Protein AF-A0A5E4ZD25-F1 (afdb_monomer)

Secondary structure (DSSP, 8-state):
-HHHHHTT--HHHHHHHHT--HHHHT-PPPP-TTHHHHHHHHHHHHHTTTS--S------

Solvent-accessible surface area (backbone atoms only — not comparable to full-atom values): 3963 Å² total; per-residue (Å²): 100,74,72,44,46,72,72,72,37,50,71,71,56,42,27,61,74,71,71,48,53,73,65,69,74,66,57,71,82,70,81,77,80,50,57,67,56,50,50,50,52,50,53,50,50,66,74,48,73,84,59,89,70,86,73,82,86,76,82,128

Sequence (60 aa):
MRHMTHGGLSERHALRVIGMSASAYRYQPAPDRNHALRAQIVALAQRHRRYGSTRAYSRR

Radius of gyration: 19.25 Å; Cα contacts (8 Å, |Δi|>4): 15; chains: 1; bounding box: 45×24×36 Å

Organism: NCBI:txid2508298

Structure (mmCIF, N/CA/C/O backbone):
data_AF-A0A5E4ZD25-F1
#
_entry.id   AF-A0A5E4ZD25-F1
#
loop_
_atom_site.group_PDB
_atom_site.id
_atom_site.type_symbol
_atom_site.label_atom_id
_atom_site.label_alt_id
_atom_site.label_comp_id
_atom_site.label_asym_id
_atom_site.label_entity_id
_atom_site.label_seq_id
_atom_site.pdbx_PDB_ins_code
_atom_site.Cartn_x
_atom_site.Cartn_y
_atom_site.Cartn_z
_atom_site.occupancy
_atom_site.B_iso_or_equiv
_atom_site.auth_seq_id
_atom_site.auth_comp_id
_atom_site.auth_asym_id
_atom_site.auth_atom_id
_atom_site.pdbx_PDB_model_num
ATOM 1 N N . MET A 1 1 ? -12.110 -2.750 9.983 1.00 62.25 1 MET A N 1
ATOM 2 C CA . MET A 1 1 ? -12.227 -1.509 10.786 1.00 62.25 1 MET A CA 1
ATOM 3 C C . MET A 1 1 ? -13.598 -0.854 10.671 1.00 62.25 1 MET A C 1
ATOM 5 O O . MET A 1 1 ? -14.296 -0.858 11.671 1.00 62.25 1 MET A O 1
ATOM 9 N N . ARG A 1 2 ? -14.028 -0.372 9.488 1.00 66.25 2 ARG A N 1
ATOM 10 C CA . ARG A 1 2 ? -15.292 0.389 9.322 1.00 66.25 2 ARG A CA 1
ATOM 11 C C . ARG A 1 2 ? -16.547 -0.284 9.905 1.00 66.25 2 ARG A C 1
ATOM 13 O O . ARG A 1 2 ? -17.341 0.390 10.547 1.00 66.25 2 ARG A O 1
ATOM 20 N N . HIS A 1 3 ? -16.689 -1.602 9.754 1.00 71.00 3 HIS A N 1
ATOM 21 C CA . HIS A 1 3 ? -17.810 -2.363 10.327 1.00 71.00 3 HIS A CA 1
ATOM 22 C C . HIS A 1 3 ? -17.786 -2.413 11.868 1.00 71.00 3 HIS A C 1
ATOM 24 O O . HIS A 1 3 ? -18.820 -2.342 12.516 1.00 71.00 3 HIS A O 1
ATOM 30 N N . MET A 1 4 ? -16.596 -2.473 12.474 1.00 72.12 4 MET A N 1
ATOM 31 C CA . MET A 1 4 ? -16.438 -2.543 13.932 1.00 72.12 4 MET A CA 1
ATOM 32 C C . MET A 1 4 ? -16.660 -1.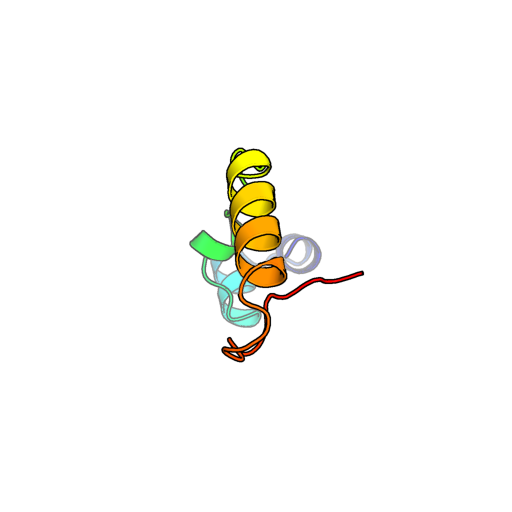186 14.597 1.00 72.12 4 MET A C 1
ATOM 34 O O . MET A 1 4 ? -17.295 -1.113 15.643 1.00 72.12 4 MET A O 1
ATOM 38 N N . THR A 1 5 ? -16.192 -0.109 13.962 1.00 72.25 5 THR A N 1
ATOM 39 C CA . THR A 1 5 ? -16.478 1.259 14.413 1.00 72.25 5 THR A CA 1
ATOM 40 C C . THR A 1 5 ? -17.958 1.608 14.293 1.00 72.25 5 THR A C 1
ATOM 42 O O . THR A 1 5 ? -18.475 2.340 15.126 1.00 72.25 5 THR A O 1
ATOM 45 N N . HIS A 1 6 ? -18.662 1.053 13.299 1.00 74.06 6 HIS A N 1
ATOM 46 C CA . HIS A 1 6 ? -20.112 1.223 13.173 1.00 74.06 6 HIS A CA 1
ATOM 47 C C . HIS A 1 6 ? -20.887 0.470 14.268 1.00 74.06 6 HIS A C 1
ATOM 49 O O . HIS A 1 6 ? -21.943 0.918 14.693 1.00 74.06 6 HIS A O 1
ATOM 55 N N . GLY A 1 7 ? -20.317 -0.623 14.788 1.00 79.06 7 GLY A N 1
ATOM 56 C CA . GLY A 1 7 ? -20.823 -1.356 15.952 1.00 79.06 7 GLY A CA 1
ATOM 57 C C . GLY A 1 7 ? -20.436 -0.762 17.315 1.00 79.06 7 GLY A C 1
ATOM 58 O O . GLY A 1 7 ? -20.513 -1.469 18.314 1.00 79.06 7 GLY A O 1
ATOM 59 N N . GLY A 1 8 ? -19.975 0.495 17.375 1.00 80.00 8 GLY A N 1
ATOM 60 C CA . GLY A 1 8 ? -19.681 1.199 18.633 1.00 80.00 8 GLY A CA 1
ATOM 61 C C . GLY A 1 8 ? -18.285 0.962 19.224 1.00 80.00 8 GLY A C 1
ATOM 62 O O . GLY A 1 8 ? -17.970 1.500 20.285 1.00 80.00 8 GLY A O 1
ATOM 63 N N . LEU A 1 9 ? -17.411 0.202 18.556 1.00 80.38 9 LEU A N 1
ATOM 64 C CA . LEU A 1 9 ? -16.030 0.028 19.015 1.00 80.38 9 LEU A CA 1
ATOM 65 C C . LEU A 1 9 ? -15.181 1.246 18.649 1.00 80.38 9 LEU A C 1
ATOM 67 O O . LEU A 1 9 ? -15.136 1.669 17.493 1.00 80.38 9 LEU A O 1
ATOM 71 N N . SER A 1 10 ? -14.435 1.777 19.620 1.00 83.25 10 SER A N 1
ATOM 72 C CA . SER A 1 10 ? -13.440 2.810 19.328 1.00 83.25 10 SER A CA 1
ATOM 73 C C . SER A 1 10 ? -12.358 2.262 18.396 1.00 83.25 10 SER A C 1
ATOM 75 O O . SER A 1 10 ? -12.039 1.070 18.415 1.00 83.25 10 SER A O 1
ATOM 77 N N . GLU A 1 11 ? -11.745 3.140 17.602 1.00 78.00 11 GLU A N 1
ATOM 78 C CA . GLU A 1 11 ? -10.662 2.780 16.676 1.00 78.00 11 GLU A CA 1
ATOM 79 C C . GLU A 1 11 ? -9.549 1.987 17.385 1.00 78.00 11 GLU A C 1
ATOM 81 O O . GLU A 1 11 ? -9.071 0.981 16.868 1.00 78.00 11 GLU A O 1
ATOM 86 N N . ARG A 1 12 ? -9.207 2.365 18.627 1.00 83.31 12 ARG A N 1
ATOM 87 C CA . ARG A 1 12 ? -8.235 1.645 19.468 1.00 83.31 12 ARG A CA 1
ATOM 88 C C . ARG A 1 12 ? -8.666 0.212 19.774 1.00 83.31 12 ARG A C 1
ATOM 90 O O . ARG A 1 12 ? -7.835 -0.692 19.743 1.00 83.31 12 ARG A O 1
ATOM 97 N N . HIS A 1 13 ? -9.944 0.007 20.080 1.00 81.81 13 HIS A N 1
ATOM 98 C CA . HIS A 1 13 ? -10.476 -1.313 20.400 1.00 81.81 13 HIS A CA 1
ATOM 99 C C . HIS A 1 13 ? -10.542 -2.194 19.145 1.00 81.81 13 HIS A C 1
ATOM 101 O O . HIS A 1 13 ? -10.119 -3.346 19.178 1.00 81.81 13 HIS A O 1
ATOM 107 N N . ALA A 1 14 ? -10.972 -1.629 18.014 1.00 83.06 14 ALA A N 1
ATOM 108 C CA . ALA A 1 14 ? -10.998 -2.329 16.732 1.00 83.06 14 ALA A CA 1
ATOM 109 C C . ALA A 1 14 ? -9.590 -2.736 16.255 1.00 83.06 14 ALA A C 1
ATOM 111 O O . ALA A 1 14 ? -9.394 -3.861 15.794 1.00 83.06 14 ALA A O 1
ATOM 112 N N . LEU A 1 15 ? -8.596 -1.858 16.432 1.00 84.50 15 LEU A N 1
ATOM 113 C CA . LEU A 1 15 ? -7.188 -2.148 16.147 1.00 84.50 15 LEU A CA 1
ATOM 114 C C . LEU A 1 15 ? -6.633 -3.277 17.016 1.00 84.50 15 LEU A C 1
ATOM 116 O O . LEU A 1 15 ? -5.938 -4.153 16.505 1.00 84.50 15 LEU A O 1
ATOM 120 N N . ARG A 1 16 ? -6.993 -3.303 18.304 1.00 83.94 16 ARG A N 1
ATOM 121 C CA . ARG A 1 16 ? -6.557 -4.353 19.232 1.00 83.94 16 ARG A CA 1
ATOM 122 C C . ARG A 1 16 ? -7.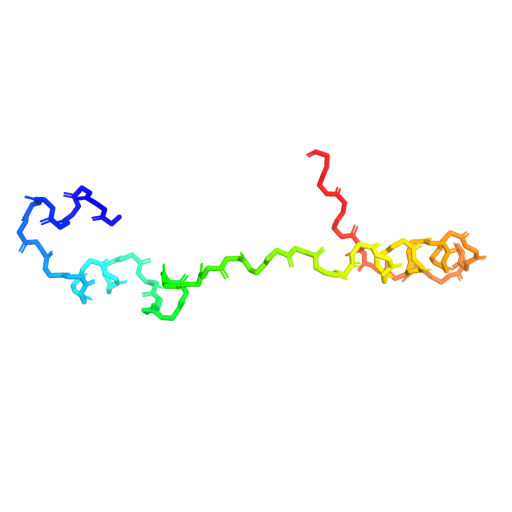153 -5.717 18.891 1.00 83.94 16 ARG A C 1
ATOM 124 O O . ARG A 1 16 ? -6.428 -6.702 18.922 1.00 83.94 16 ARG A O 1
ATOM 131 N N . VAL A 1 17 ? -8.431 -5.764 18.519 1.00 85.00 17 VAL A N 1
ATOM 132 C CA . VAL A 1 17 ? -9.116 -7.006 18.115 1.00 85.00 17 VAL A CA 1
ATOM 133 C C . VAL A 1 17 ? -8.539 -7.576 16.816 1.00 85.00 17 VAL A C 1
ATOM 135 O O . VAL A 1 17 ? -8.403 -8.785 16.688 1.00 85.00 17 VAL A O 1
ATOM 138 N N . ILE A 1 18 ? -8.167 -6.717 15.864 1.00 83.38 18 ILE A N 1
ATOM 139 C CA . ILE A 1 18 ? -7.568 -7.141 14.586 1.00 83.38 18 ILE A CA 1
ATOM 140 C C . ILE A 1 18 ? -6.048 -7.379 14.714 1.00 83.38 18 ILE A C 1
ATOM 142 O O . ILE A 1 18 ? -5.425 -7.905 13.796 1.00 83.38 18 ILE A O 1
ATOM 146 N N . GLY A 1 19 ? -5.433 -7.016 15.845 1.00 86.44 19 GLY A N 1
ATOM 147 C CA . GLY A 1 19 ? -3.988 -7.149 16.052 1.00 86.44 19 GLY A CA 1
ATOM 148 C C . GLY A 1 19 ? -3.156 -6.219 15.161 1.00 86.44 19 GLY A C 1
ATOM 149 O O . GLY A 1 19 ? -2.004 -6.517 14.858 1.00 86.44 19 GLY A O 1
ATOM 150 N N . MET A 1 20 ? -3.731 -5.097 14.716 1.00 87.75 20 MET A N 1
ATOM 151 C CA . MET A 1 20 ? -3.085 -4.148 13.809 1.00 87.75 20 MET A CA 1
ATOM 152 C C . MET A 1 20 ? -2.663 -2.888 14.566 1.00 87.75 20 MET A C 1
ATOM 154 O O . MET A 1 20 ? -3.429 -2.334 15.353 1.00 87.75 20 MET A O 1
ATOM 158 N N . SER A 1 21 ? -1.446 -2.403 14.324 1.00 82.44 21 SER A N 1
ATOM 159 C CA . SER A 1 21 ? -0.987 -1.146 14.917 1.00 82.44 21 SER A CA 1
ATOM 160 C C . SER A 1 21 ? -1.680 0.059 14.270 1.00 82.44 21 SER A C 1
ATOM 162 O O . SER A 1 21 ? -2.020 0.056 13.084 1.00 82.44 21 SER A O 1
ATOM 164 N N . ALA A 1 22 ? -1.849 1.138 15.038 1.00 81.75 22 ALA A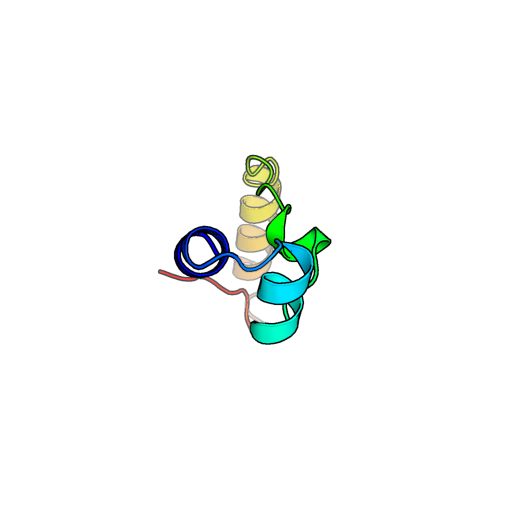 N 1
ATOM 165 C CA . ALA A 1 22 ? -2.432 2.381 14.527 1.00 81.75 22 ALA A CA 1
ATOM 166 C C . ALA A 1 22 ? -1.610 2.990 13.377 1.00 81.75 22 ALA A C 1
ATOM 168 O O . ALA A 1 22 ? -2.172 3.597 12.469 1.00 81.75 22 ALA A O 1
ATOM 169 N N . SER A 1 23 ? -0.287 2.806 13.390 1.00 79.50 23 SER A N 1
ATOM 170 C CA . SER A 1 23 ? 0.602 3.256 12.317 1.00 79.50 23 SER A CA 1
ATOM 171 C C . SER A 1 23 ? 0.395 2.467 11.026 1.00 79.50 23 SER A C 1
ATOM 173 O O . SER A 1 23 ? 0.333 3.072 9.962 1.00 79.50 23 SER A O 1
ATOM 175 N N . ALA A 1 24 ? 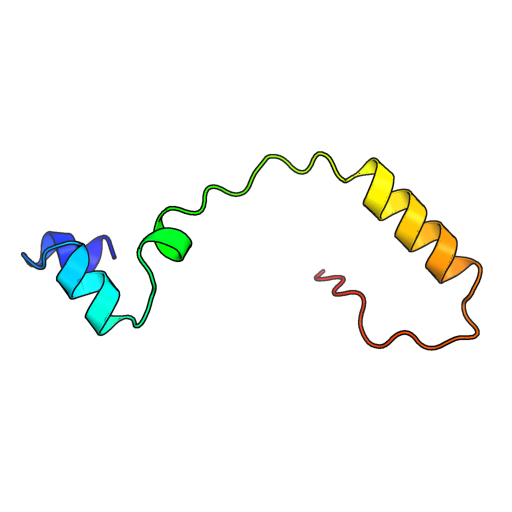0.222 1.145 11.110 1.00 81.12 24 ALA A N 1
ATOM 176 C CA . ALA A 1 24 ? -0.079 0.317 9.947 1.00 81.12 24 ALA A CA 1
ATOM 177 C C . ALA A 1 24 ? -1.454 0.657 9.352 1.00 81.12 24 ALA A C 1
ATOM 179 O O . ALA A 1 24 ? -1.610 0.672 8.136 1.00 81.12 24 ALA A O 1
ATOM 180 N N . TYR A 1 25 ? -2.441 0.974 10.195 1.00 79.12 25 TYR A N 1
ATOM 181 C CA . TYR A 1 25 ? -3.771 1.383 9.738 1.00 79.12 25 TYR A CA 1
ATOM 182 C C . TYR A 1 25 ? -3.788 2.764 9.064 1.00 79.12 25 TYR A C 1
ATOM 184 O O . TYR A 1 25 ? -4.536 2.978 8.114 1.00 79.12 25 TYR A O 1
ATOM 192 N N . ARG A 1 26 ? -2.947 3.695 9.529 1.00 83.38 26 ARG A N 1
ATOM 193 C CA . ARG A 1 26 ? -2.807 5.054 8.973 1.00 83.38 26 ARG A CA 1
ATOM 194 C C . ARG A 1 26 ? -1.768 5.152 7.860 1.00 83.38 26 ARG A C 1
ATOM 196 O O . ARG A 1 26 ? -1.489 6.251 7.386 1.00 83.38 26 ARG A O 1
ATOM 203 N N . TYR A 1 27 ? -1.158 4.036 7.474 1.00 82.00 27 TYR A N 1
ATOM 204 C CA . TYR A 1 27 ? -0.153 4.033 6.427 1.00 82.00 27 TYR A CA 1
ATOM 205 C C . TYR A 1 27 ? -0.806 4.374 5.087 1.00 82.00 27 TYR A C 1
ATOM 207 O O . TYR A 1 27 ? -1.502 3.558 4.483 1.00 82.00 27 TYR A O 1
ATOM 215 N N . GLN A 1 28 ? -0.564 5.594 4.618 1.00 73.94 28 GLN A N 1
ATOM 216 C CA . GLN A 1 28 ? -0.898 6.000 3.265 1.00 73.94 28 GLN A CA 1
ATOM 217 C C . GLN A 1 28 ? 0.245 5.527 2.353 1.00 73.94 28 GLN A C 1
ATOM 219 O O . GLN A 1 28 ? 1.381 5.973 2.549 1.00 73.94 28 GLN A O 1
ATOM 224 N N . PRO A 1 29 ? 0.005 4.634 1.376 1.00 69.31 29 PRO A N 1
ATOM 225 C CA . PRO A 1 29 ? 1.039 4.271 0.420 1.00 69.31 29 PRO A CA 1
ATOM 226 C C . PRO A 1 29 ? 1.472 5.533 -0.326 1.00 69.31 29 PRO A C 1
ATOM 228 O O . PRO A 1 29 ? 0.669 6.182 -0.999 1.00 69.31 29 PRO A O 1
ATOM 231 N N . ALA A 1 30 ? 2.739 5.909 -0.162 1.00 73.44 30 ALA A N 1
ATOM 232 C CA . ALA A 1 30 ? 3.305 7.026 -0.898 1.00 73.44 30 ALA A CA 1
ATOM 233 C C . ALA A 1 30 ? 3.272 6.699 -2.402 1.00 73.44 30 ALA A C 1
ATOM 235 O O . ALA A 1 30 ? 3.528 5.545 -2.769 1.00 73.44 30 ALA A O 1
ATOM 236 N N . PRO A 1 31 ? 2.975 7.679 -3.278 1.00 68.50 31 PRO A N 1
ATOM 237 C CA . PRO A 1 31 ? 3.076 7.471 -4.716 1.00 68.50 31 PRO A CA 1
ATOM 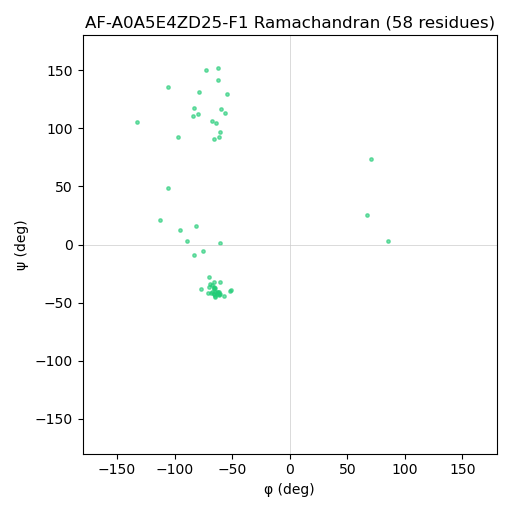238 C C . PRO A 1 31 ? 4.484 6.967 -5.038 1.00 68.50 31 PRO A C 1
ATOM 240 O O . PRO A 1 31 ? 5.470 7.529 -4.554 1.00 68.50 31 PRO A O 1
ATOM 243 N N . ASP A 1 32 ? 4.565 5.869 -5.790 1.00 68.06 32 ASP A N 1
ATOM 244 C CA . ASP A 1 32 ? 5.807 5.141 -6.035 1.00 68.06 32 ASP A CA 1
ATOM 245 C C . ASP A 1 32 ? 6.787 5.991 -6.853 1.00 68.06 32 ASP A C 1
ATOM 247 O O . ASP A 1 32 ? 6.803 5.974 -8.082 1.00 68.06 32 ASP A O 1
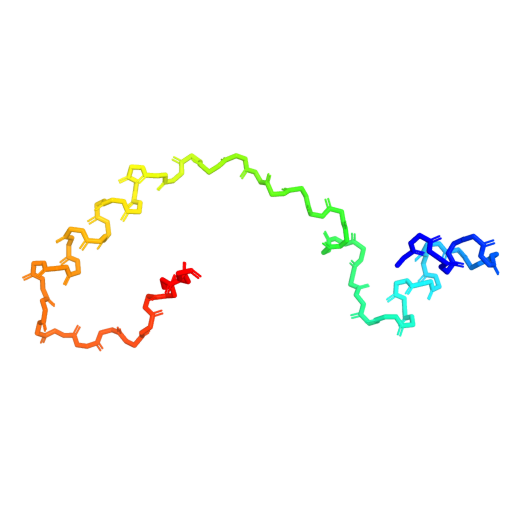ATOM 251 N N . ARG A 1 33 ? 7.630 6.751 -6.152 1.00 66.56 33 ARG A N 1
ATOM 252 C CA . ARG A 1 33 ? 8.742 7.511 -6.741 1.00 66.56 33 ARG A CA 1
ATOM 253 C C . ARG A 1 33 ? 9.914 6.611 -7.128 1.00 66.56 33 ARG A C 1
ATOM 255 O O . ARG A 1 33 ? 10.864 7.073 -7.752 1.00 66.56 33 ARG A O 1
ATOM 262 N N . ASN A 1 34 ? 9.847 5.324 -6.791 1.00 72.00 34 ASN A N 1
ATOM 263 C CA . ASN A 1 34 ? 10.929 4.378 -6.997 1.00 72.00 34 ASN A CA 1
ATOM 264 C C . ASN A 1 34 ? 10.773 3.604 -8.305 1.00 72.00 34 ASN A C 1
ATOM 266 O O . ASN A 1 34 ? 11.498 2.639 -8.503 1.00 72.00 34 ASN A O 1
ATOM 270 N N . HIS A 1 35 ? 9.883 4.003 -9.219 1.00 73.25 35 HIS A N 1
ATOM 271 C CA . HIS A 1 35 ? 9.712 3.309 -10.499 1.00 73.25 35 HIS A CA 1
ATOM 272 C C . HIS A 1 35 ? 11.028 3.232 -11.297 1.00 73.25 35 HIS A C 1
ATOM 274 O O . HIS A 1 35 ? 11.407 2.165 -11.778 1.00 73.25 35 HIS A O 1
ATOM 280 N N . ALA A 1 36 ? 11.780 4.337 -11.360 1.00 77.25 36 ALA A N 1
ATOM 281 C CA . ALA A 1 36 ? 13.097 4.371 -12.002 1.00 77.25 36 ALA A CA 1
ATOM 282 C C . ALA A 1 36 ? 14.123 3.480 -11.276 1.00 77.25 36 ALA A C 1
ATOM 284 O O . ALA A 1 36 ? 14.870 2.740 -11.911 1.00 77.25 36 ALA A O 1
ATOM 285 N N . LEU A 1 37 ? 14.113 3.495 -9.941 1.00 80.81 37 LEU A N 1
ATOM 286 C CA . LEU A 1 37 ? 14.982 2.661 -9.110 1.00 80.81 37 LEU A CA 1
ATOM 287 C C . LEU A 1 37 ? 14.655 1.166 -9.264 1.00 80.81 37 LEU A C 1
ATOM 289 O O . LEU A 1 37 ? 15.552 0.343 -9.419 1.00 80.81 37 LEU A O 1
ATOM 293 N N . ARG A 1 38 ? 13.369 0.806 -9.285 1.00 78.00 38 ARG A N 1
ATOM 294 C CA . ARG A 1 38 ? 12.878 -0.554 -9.533 1.00 78.00 38 ARG A CA 1
ATOM 295 C C . ARG A 1 38 ? 13.295 -1.036 -10.917 1.00 78.00 38 ARG A C 1
ATOM 297 O O . ARG A 1 38 ? 13.776 -2.158 -11.029 1.00 78.00 38 ARG A O 1
ATOM 304 N N . ALA A 1 39 ? 13.186 -0.189 -11.942 1.00 79.88 39 ALA A N 1
ATOM 305 C CA . ALA A 1 39 ? 13.646 -0.515 -13.290 1.00 79.88 39 ALA A CA 1
ATOM 306 C C . ALA A 1 39 ? 15.158 -0.800 -13.328 1.00 79.88 39 ALA A C 1
ATOM 308 O O . ALA A 1 39 ? 15.578 -1.790 -13.925 1.00 79.88 39 ALA A O 1
ATOM 309 N N . GLN A 1 40 ? 15.970 -0.001 -12.627 1.00 81.31 40 GLN A N 1
ATOM 310 C CA . GLN A 1 40 ? 17.416 -0.233 -12.523 1.00 81.31 40 GLN A CA 1
ATOM 311 C C . GLN A 1 40 ? 17.753 -1.525 -11.766 1.00 81.31 40 GLN A C 1
ATOM 313 O O . GLN A 1 40 ? 18.605 -2.289 -12.214 1.00 81.31 40 GLN A O 1
ATOM 318 N N . ILE A 1 41 ? 17.060 -1.813 -10.661 1.00 81.31 41 ILE A N 1
ATOM 319 C CA . ILE A 1 41 ? 17.246 -3.052 -9.889 1.00 81.31 41 ILE A CA 1
ATOM 320 C C . ILE A 1 41 ? 16.874 -4.279 -10.731 1.00 81.31 41 ILE A C 1
ATOM 322 O O . ILE A 1 41 ? 17.601 -5.271 -10.724 1.00 81.31 41 ILE A O 1
ATOM 326 N N . VAL A 1 42 ? 15.774 -4.215 -11.488 1.00 81.38 42 VAL A N 1
ATOM 327 C CA . VAL A 1 42 ? 15.351 -5.300 -12.387 1.00 81.38 42 VAL A CA 1
ATOM 328 C C . VAL A 1 42 ? 16.367 -5.502 -13.512 1.00 81.38 42 VAL A C 1
ATOM 330 O O . VAL A 1 42 ? 16.761 -6.639 -13.762 1.00 81.38 42 VAL A O 1
ATOM 333 N N . ALA A 1 43 ? 16.849 -4.428 -14.142 1.00 82.00 43 ALA A N 1
ATOM 334 C CA . ALA A 1 43 ? 17.878 -4.508 -15.179 1.00 82.00 43 ALA A CA 1
ATOM 335 C C . ALA A 1 43 ? 19.195 -5.097 -14.640 1.00 82.00 43 ALA A C 1
ATOM 337 O O . ALA A 1 43 ? 19.821 -5.940 -15.285 1.00 82.00 43 ALA A O 1
ATOM 338 N N . LEU A 1 44 ? 19.592 -4.712 -13.424 1.00 80.75 44 LEU A N 1
ATOM 339 C CA . LEU A 1 44 ? 20.771 -5.251 -12.750 1.00 80.75 44 LEU A CA 1
ATOM 340 C C . LEU A 1 44 ? 20.607 -6.744 -12.429 1.00 80.75 44 LEU A C 1
ATOM 342 O O . LEU A 1 44 ? 21.510 -7.537 -12.694 1.00 80.75 44 LEU A O 1
ATOM 346 N N . ALA A 1 45 ? 19.444 -7.145 -11.914 1.00 75.75 45 ALA A N 1
ATOM 347 C CA . ALA A 1 45 ? 19.134 -8.541 -11.616 1.00 75.75 45 ALA A CA 1
ATOM 348 C C . ALA A 1 45 ? 19.075 -9.413 -12.884 1.00 75.75 45 ALA A C 1
ATOM 350 O O . ALA A 1 45 ? 19.548 -10.549 -12.875 1.00 75.75 45 ALA A O 1
ATOM 351 N N . GLN A 1 46 ? 18.552 -8.878 -13.994 1.00 72.75 46 GLN A N 1
ATOM 352 C CA . GLN A 1 46 ? 18.561 -9.548 -15.298 1.00 72.75 46 GLN A CA 1
ATOM 353 C C . GLN A 1 46 ? 19.987 -9.726 -15.840 1.00 72.75 46 GLN A C 1
ATOM 355 O O . GLN A 1 46 ? 20.303 -10.779 -16.394 1.00 72.75 46 GLN A O 1
ATOM 360 N N . ARG A 1 47 ? 20.864 -8.734 -15.634 1.00 71.56 47 ARG A N 1
ATOM 361 C CA . ARG A 1 47 ? 22.278 -8.781 -16.037 1.00 71.56 47 ARG A CA 1
ATOM 362 C C . ARG A 1 47 ? 23.101 -9.771 -15.206 1.00 71.56 47 ARG A C 1
ATOM 364 O O . ARG A 1 47 ? 23.963 -10.453 -15.751 1.00 71.56 47 ARG A O 1
ATOM 371 N N . HIS A 1 48 ? 22.820 -9.891 -13.909 1.00 67.12 48 HIS A N 1
ATOM 372 C CA . HIS A 1 48 ? 23.528 -10.784 -12.983 1.00 67.12 48 HIS A CA 1
ATOM 373 C C . HIS A 1 48 ? 22.700 -12.024 -12.617 1.00 67.12 48 HIS A C 1
ATOM 375 O O . HIS A 1 48 ? 22.622 -12.425 -11.458 1.00 67.12 48 HIS A O 1
ATOM 381 N N . ARG A 1 49 ? 22.140 -12.696 -13.631 1.00 60.50 49 ARG A N 1
ATOM 382 C CA . ARG A 1 49 ? 21.303 -13.909 -13.512 1.00 60.50 49 ARG A CA 1
ATOM 383 C C . ARG A 1 49 ? 22.000 -15.124 -12.856 1.00 60.50 49 ARG A C 1
ATOM 385 O O . ARG A 1 49 ? 21.392 -16.183 -12.738 1.00 60.50 49 ARG A O 1
ATOM 392 N N . ARG A 1 50 ? 23.268 -14.997 -12.435 1.00 65.19 50 ARG A N 1
ATOM 393 C CA . ARG A 1 50 ? 24.093 -16.063 -11.833 1.00 65.19 50 ARG A CA 1
ATOM 394 C C . ARG A 1 50 ? 24.446 -15.844 -10.356 1.00 65.19 50 ARG A C 1
ATOM 396 O O . ARG A 1 50 ? 25.370 -16.470 -9.859 1.00 65.19 50 ARG A O 1
ATOM 403 N N . TYR A 1 51 ? 23.691 -15.019 -9.641 1.00 51.34 51 TYR A N 1
ATOM 404 C CA . TYR A 1 51 ? 23.625 -15.115 -8.184 1.00 51.34 51 TYR A CA 1
ATOM 405 C C . TYR A 1 51 ? 22.157 -15.061 -7.792 1.00 51.34 51 TYR A C 1
ATOM 407 O O . TYR A 1 51 ? 21.502 -14.029 -7.918 1.00 51.34 51 TYR A O 1
ATOM 415 N N . GLY A 1 52 ? 21.615 -16.218 -7.412 1.00 55.66 52 GLY A N 1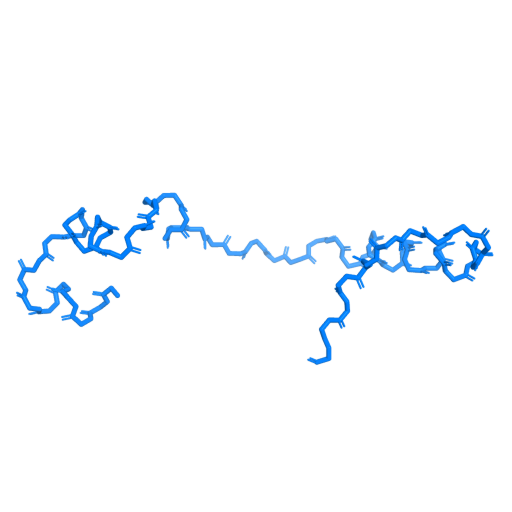
ATOM 416 C CA . GLY A 1 52 ? 20.241 -16.339 -6.954 1.00 55.66 52 GLY A CA 1
ATOM 417 C C . GLY A 1 52 ? 20.032 -15.482 -5.714 1.00 55.66 52 GLY A C 1
ATOM 418 O O . GLY A 1 52 ? 20.330 -15.915 -4.608 1.00 55.66 52 GLY A O 1
ATOM 419 N N . SER A 1 53 ? 19.512 -14.270 -5.893 1.00 52.34 53 SER A N 1
ATOM 420 C CA . SER A 1 53 ? 18.877 -13.555 -4.797 1.00 52.34 53 SER A CA 1
ATOM 421 C C . SER A 1 53 ? 17.441 -14.043 -4.722 1.00 52.34 53 SER A C 1
ATOM 423 O O . SER A 1 53 ? 16.634 -13.850 -5.638 1.00 52.34 53 SER A O 1
ATOM 425 N N . THR A 1 54 ? 17.146 -14.772 -3.655 1.00 55.16 54 THR A N 1
ATOM 426 C CA . THR A 1 54 ? 15.821 -15.291 -3.356 1.00 55.16 54 THR A CA 1
ATOM 427 C C . THR A 1 54 ? 14.815 -14.137 -3.308 1.00 55.16 54 THR A C 1
ATOM 429 O O . THR A 1 54 ? 14.831 -13.310 -2.404 1.00 55.16 54 THR A O 1
ATOM 432 N N . ARG A 1 55 ? 13.894 -14.149 -4.281 1.00 54.03 55 ARG A N 1
ATOM 433 C CA . ARG A 1 55 ? 12.559 -13.528 -4.260 1.00 54.03 55 ARG A CA 1
ATOM 434 C C . ARG A 1 55 ? 12.502 -11.992 -4.320 1.00 54.03 55 ARG A C 1
ATOM 436 O O . ARG A 1 55 ? 12.034 -11.325 -3.403 1.00 54.03 55 ARG A O 1
ATOM 443 N N . ALA A 1 56 ? 12.780 -11.445 -5.505 1.00 61.38 56 ALA A N 1
ATOM 444 C CA . ALA A 1 56 ? 12.084 -10.240 -5.953 1.00 61.38 56 ALA A CA 1
ATOM 445 C C . ALA A 1 56 ? 10.588 -10.578 -6.123 1.00 61.38 56 ALA A C 1
ATOM 447 O O . ALA A 1 56 ? 10.203 -11.291 -7.052 1.00 61.38 56 ALA A O 1
ATOM 448 N N . TYR A 1 57 ? 9.749 -10.131 -5.185 1.00 60.91 57 TYR A N 1
ATOM 449 C CA . TYR A 1 57 ? 8.289 -10.237 -5.257 1.00 60.91 57 TYR A CA 1
ATOM 450 C C . TYR A 1 57 ? 7.785 -9.454 -6.478 1.00 60.91 57 TYR A C 1
ATOM 452 O O . TYR A 1 57 ? 7.551 -8.250 -6.424 1.00 60.91 57 TYR A O 1
ATOM 460 N N . SER A 1 58 ? 7.659 -10.156 -7.601 1.00 46.31 58 SER A N 1
ATOM 461 C CA . SER A 1 58 ? 6.895 -9.737 -8.770 1.00 46.31 58 SER A CA 1
ATOM 462 C C . SER A 1 58 ? 5.533 -10.410 -8.663 1.00 46.31 5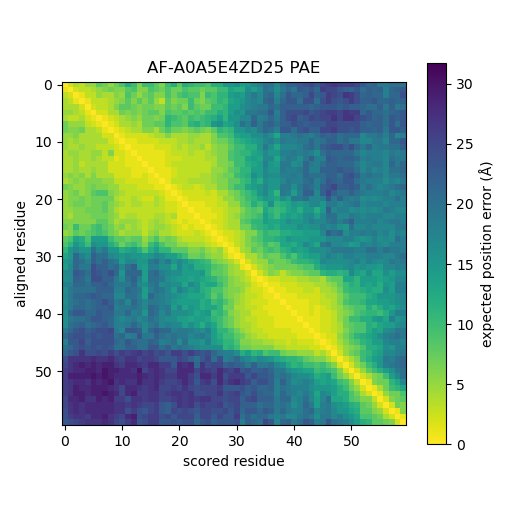8 SER A C 1
ATOM 464 O O . SER A 1 58 ? 5.346 -11.573 -9.017 1.00 46.31 58 SER A O 1
ATOM 466 N N . ARG A 1 59 ? 4.581 -9.697 -8.061 1.00 50.34 59 ARG A N 1
ATOM 467 C CA . ARG A 1 59 ? 3.178 -10.098 -8.085 1.00 50.34 59 ARG A CA 1
ATOM 468 C C . ARG A 1 59 ? 2.615 -9.674 -9.434 1.00 50.34 59 ARG A C 1
ATOM 470 O O . ARG A 1 59 ? 2.582 -8.484 -9.735 1.00 50.34 59 ARG A O 1
ATOM 477 N N . ARG A 1 60 ? 2.282 -10.676 -10.241 1.00 45.44 60 ARG A N 1
ATOM 478 C CA . ARG A 1 60 ? 1.353 -1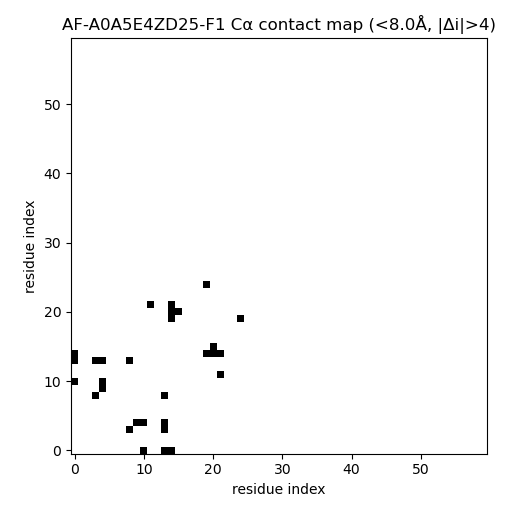0.542 -11.359 1.00 45.44 60 ARG A CA 1
ATOM 479 C C . ARG A 1 60 ? -0.030 -10.161 -10.836 1.00 45.44 60 ARG A C 1
ATOM 481 O O . ARG A 1 60 ? -0.328 -10.531 -9.673 1.00 45.44 60 ARG A O 1
#

Mean predicted aligned error: 13.58 Å

pLDDT: mean 73.01, std 10.9, range [45.44, 87.75]

Foldseek 3Di:
DVVVVVVVDDPVRVCVVVVHDPCRVPDDPDDCPCPVVVVVVVVVCVVCVPPDDPDPPPDD